Protein AF-A0A1J5Q275-F1 (afdb_monomer_lite)

Sequence (77 aa):
MTRPLSTVVGALLLALLAGCSQKPQTLTQTGAPASQAPWKGANPAFTEKDWKVGDQASWQRAIDRRAQHQNEYVRMR

pLDDT: mean 83.79, std 8.24, range [58.06, 94.5]

Foldseek 3Di:
DVVVVVVVVVVVVVVVVVVVVDDPPDPPDDPDDDDDDPLADDDPVPDDPQRDRPDPVSVVVVVLVVCVPPPCNVVVD

Radius of gyration: 22.31 Å; chains: 1; bounding box: 43×34×58 Å

Secondary structure (DSSP, 8-state):
--HHHHHHHHHHHHHHHHTT-PPP-----TTPPPPPPTTT---GGGS-TT--TT-HHHHHHHHHHHHTTSTTTTT--

Organism: NCBI:txid410659

Structure (mmCIF, N/CA/C/O backbone):
data_AF-A0A1J5Q275-F1
#
_entry.id   AF-A0A1J5Q275-F1
#
loop_
_atom_site.group_PDB
_atom_site.id
_atom_site.type_symbol
_atom_site.label_atom_id
_atom_site.label_alt_id
_atom_site.label_comp_id
_atom_site.label_asym_id
_atom_site.label_entity_id
_atom_site.label_seq_id
_atom_site.pdbx_PDB_ins_code
_atom_site.Cartn_x
_atom_site.Cartn_y
_atom_site.Cartn_z
_atom_site.occupancy
_atom_site.B_iso_or_equiv
_atom_site.auth_seq_id
_atom_site.auth_comp_id
_atom_site.auth_asym_id
_atom_site.auth_atom_id
_atom_site.pdbx_PDB_model_num
ATOM 1 N N . MET A 1 1 ? -30.096 -11.914 45.341 1.00 58.06 1 MET A N 1
ATOM 2 C CA . MET A 1 1 ? -28.660 -11.795 44.990 1.00 58.06 1 MET A CA 1
ATOM 3 C C . MET A 1 1 ? -28.402 -11.601 43.487 1.00 58.06 1 MET A C 1
ATOM 5 O O . MET A 1 1 ? -27.264 -11.389 43.109 1.00 58.06 1 MET A O 1
ATOM 9 N N . THR A 1 2 ? -29.424 -11.598 42.621 1.00 58.28 2 THR A N 1
ATOM 10 C CA . THR A 1 2 ? -29.275 -11.482 41.152 1.00 58.28 2 THR A CA 1
ATOM 11 C C . THR A 1 2 ? -29.179 -10.042 40.634 1.00 58.28 2 THR A C 1
ATOM 13 O O . THR A 1 2 ? -28.460 -9.780 39.679 1.00 58.28 2 THR A O 1
ATOM 16 N N . ARG A 1 3 ? -29.831 -9.085 41.308 1.00 65.31 3 ARG A N 1
ATOM 17 C CA . ARG A 1 3 ? -29.818 -7.650 40.962 1.00 65.31 3 ARG A CA 1
ATOM 18 C C . ARG A 1 3 ? -28.419 -7.011 40.835 1.00 65.31 3 ARG A C 1
ATOM 20 O O . ARG A 1 3 ? -28.205 -6.339 39.832 1.00 65.31 3 ARG A O 1
ATOM 27 N N . PRO A 1 4 ? -27.468 -7.214 41.772 1.00 70.31 4 PRO A N 1
ATOM 28 C CA . PRO A 1 4 ? -26.131 -6.626 41.645 1.00 70.31 4 PRO A CA 1
ATOM 29 C C . PRO A 1 4 ? -25.273 -7.317 40.575 1.00 70.31 4 PRO A C 1
ATOM 31 O O . PRO A 1 4 ? -24.368 -6.703 40.023 1.00 70.31 4 PRO A O 1
ATOM 34 N N . LEU A 1 5 ? -25.562 -8.583 40.252 1.00 77.88 5 LEU A N 1
ATOM 35 C CA . LEU A 1 5 ? -24.839 -9.318 39.216 1.00 77.88 5 LEU A CA 1
ATOM 36 C C . LEU A 1 5 ? -25.228 -8.817 37.816 1.00 77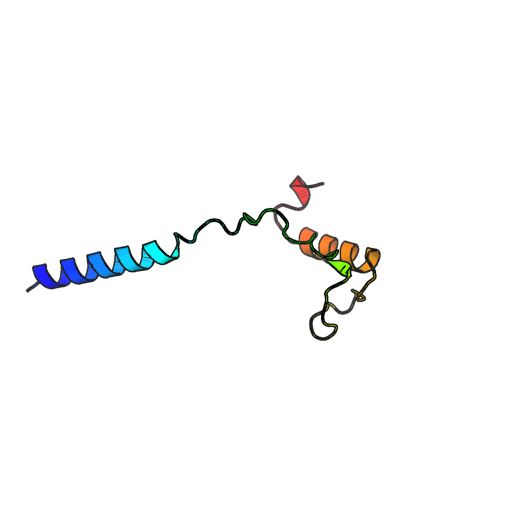.88 5 LEU A C 1
ATOM 38 O O . LEU A 1 5 ? -24.365 -8.621 36.964 1.00 77.88 5 LEU A O 1
ATOM 42 N N . SER A 1 6 ? -26.515 -8.532 37.594 1.00 82.44 6 SER A N 1
ATOM 43 C CA . SER A 1 6 ? -27.013 -8.001 36.319 1.00 82.44 6 SER A CA 1
ATOM 44 C C . SER A 1 6 ? -26.457 -6.612 35.983 1.00 82.44 6 SER A C 1
ATOM 46 O O . SER A 1 6 ? -26.154 -6.348 34.821 1.00 82.44 6 SER A O 1
ATOM 48 N N . THR A 1 7 ? -26.273 -5.732 36.973 1.00 86.94 7 THR A N 1
ATOM 49 C CA . THR A 1 7 ? -25.683 -4.399 36.753 1.00 86.94 7 THR A CA 1
ATOM 50 C C . THR A 1 7 ? -24.202 -4.468 36.390 1.00 86.94 7 THR A C 1
ATOM 52 O O . THR A 1 7 ? -23.762 -3.744 35.499 1.00 86.94 7 THR A O 1
ATOM 55 N N . VAL A 1 8 ? -23.438 -5.364 37.021 1.00 90.00 8 VAL A N 1
ATOM 56 C CA . VAL A 1 8 ? -22.011 -5.559 36.707 1.00 90.00 8 VAL A CA 1
ATOM 57 C C . VAL A 1 8 ? -21.825 -6.104 35.288 1.00 90.00 8 VAL A C 1
ATOM 59 O O . VAL A 1 8 ? -20.993 -5.594 34.541 1.00 90.00 8 VAL A O 1
ATOM 62 N N . VAL A 1 9 ? -22.636 -7.085 34.879 1.00 91.69 9 VAL A N 1
ATOM 63 C CA . VAL A 1 9 ? -22.590 -7.642 33.515 1.00 91.69 9 VAL A CA 1
ATOM 64 C C . VAL A 1 9 ? -22.966 -6.589 32.467 1.00 91.69 9 VAL A C 1
ATOM 66 O O . VAL A 1 9 ? -22.292 -6.476 31.445 1.00 91.69 9 VAL A O 1
ATOM 69 N N . GLY A 1 10 ? -23.992 -5.774 32.732 1.00 91.88 10 GLY A N 1
ATOM 70 C CA . GLY A 1 10 ? -24.390 -4.688 31.831 1.00 91.88 10 GLY A CA 1
ATOM 71 C C . GLY A 1 10 ? -23.286 -3.646 31.619 1.00 91.88 10 GLY A C 1
ATOM 72 O O . GLY A 1 10 ? -23.020 -3.252 30.485 1.00 91.88 10 GLY A O 1
ATOM 73 N N . ALA A 1 11 ? -22.591 -3.246 32.687 1.00 90.19 11 ALA A N 1
ATOM 74 C CA . ALA A 1 11 ? -21.480 -2.298 32.598 1.00 90.19 11 ALA A CA 1
ATOM 75 C C . ALA A 1 11 ? -20.290 -2.856 31.792 1.00 90.19 11 ALA A C 1
ATOM 77 O O . ALA A 1 11 ? -19.697 -2.140 30.985 1.00 90.19 11 ALA A O 1
ATOM 78 N N . LEU A 1 12 ? -19.975 -4.144 31.960 1.00 91.56 12 LEU A N 1
ATOM 79 C CA . LEU A 1 12 ? -18.921 -4.838 31.209 1.00 91.56 12 LEU A CA 1
ATOM 80 C C . LEU A 1 12 ? -19.211 -4.900 29.704 1.00 91.56 12 LEU A C 1
ATOM 82 O O . LEU A 1 12 ? -18.317 -4.654 28.895 1.00 91.56 12 LEU A O 1
ATOM 86 N N . LEU A 1 13 ? -20.458 -5.180 29.322 1.00 89.69 13 LEU A N 1
ATOM 87 C CA . LEU A 1 13 ? -20.865 -5.204 27.914 1.00 89.69 13 LEU A CA 1
ATOM 88 C C . LEU A 1 13 ? -20.735 -3.822 27.260 1.00 89.69 13 LEU A C 1
ATOM 90 O O . LEU A 1 13 ? -20.213 -3.715 26.152 1.00 89.69 13 LEU A O 1
ATOM 94 N N . LEU A 1 14 ? -21.135 -2.755 27.957 1.00 87.69 14 LEU A N 1
ATOM 95 C CA . LEU A 1 14 ? -20.988 -1.384 27.456 1.00 87.69 14 LEU A CA 1
ATOM 96 C C . LEU A 1 14 ? -19.514 -0.976 27.293 1.00 87.69 14 LEU A C 1
ATOM 98 O O . LEU A 1 14 ? -19.167 -0.319 26.312 1.00 87.69 14 LEU A O 1
ATOM 102 N N . ALA A 1 15 ? -18.636 -1.405 28.204 1.00 86.31 15 ALA A N 1
ATOM 103 C CA . ALA A 1 15 ? -17.200 -1.145 28.105 1.00 86.31 15 ALA A CA 1
ATOM 104 C C . ALA A 1 15 ? -16.548 -1.843 26.895 1.00 86.31 15 ALA A C 1
ATOM 106 O O . ALA A 1 15 ? -15.666 -1.270 26.258 1.00 86.31 15 ALA A O 1
ATOM 107 N N . LEU A 1 16 ? -17.004 -3.047 26.532 1.00 86.19 16 LEU A N 1
ATOM 108 C CA . LEU A 1 16 ? -16.518 -3.774 25.350 1.00 86.19 16 LEU A CA 1
ATOM 109 C C . LEU A 1 16 ? -16.930 -3.091 24.036 1.00 86.19 16 LEU A C 1
ATOM 111 O O . LEU A 1 16 ? -16.128 -3.024 23.105 1.00 86.19 16 LEU A O 1
ATOM 115 N N . LEU A 1 17 ? -18.139 -2.521 23.969 1.00 83.75 17 LEU A N 1
ATOM 116 C CA . LEU A 1 17 ? -18.603 -1.770 22.793 1.00 83.75 17 LEU A CA 1
ATOM 117 C C . LEU A 1 17 ? -17.814 -0.469 22.571 1.00 83.75 17 LEU A C 1
ATOM 119 O O . LEU A 1 17 ? -17.664 -0.034 21.428 1.00 83.75 17 LEU A O 1
ATOM 123 N N . ALA A 1 18 ? -17.259 0.129 23.630 1.00 79.81 18 ALA A N 1
ATOM 124 C CA . ALA A 1 18 ? -16.413 1.315 23.502 1.00 79.81 18 ALA A CA 1
ATOM 125 C C . ALA A 1 18 ? -15.130 1.040 22.687 1.00 79.81 18 ALA A C 1
ATOM 127 O O . ALA A 1 18 ? -14.620 1.947 22.027 1.00 79.81 18 ALA A O 1
ATOM 128 N N . GLY A 1 19 ? -14.647 -0.207 22.635 1.00 71.88 19 GLY A N 1
ATOM 129 C CA . GLY A 1 19 ? -13.505 -0.597 21.798 1.00 71.88 19 GLY A CA 1
ATOM 130 C C . GLY A 1 19 ? -13.749 -0.437 20.292 1.00 71.88 19 GLY A C 1
ATOM 131 O O . GLY A 1 19 ? -12.809 -0.218 19.534 1.00 71.88 19 GLY A O 1
ATOM 132 N N . CYS A 1 20 ? -15.008 -0.464 19.848 1.00 77.00 20 CYS A N 1
ATOM 133 C CA . CYS A 1 20 ? -15.373 -0.237 18.448 1.00 77.00 20 CYS A CA 1
ATOM 134 C C . CYS A 1 20 ? -15.508 1.254 18.086 1.00 77.00 20 CYS A C 1
ATOM 136 O O . CYS A 1 20 ? -15.742 1.578 16.926 1.00 77.00 20 CYS A O 1
ATOM 138 N N . SER A 1 21 ? -15.363 2.170 19.050 1.00 78.94 21 SER A N 1
ATOM 139 C CA . SER A 1 21 ? -15.603 3.612 18.866 1.00 78.94 21 SER A CA 1
ATOM 140 C C . SER A 1 21 ? -14.326 4.431 18.621 1.00 78.94 21 SER A C 1
ATOM 142 O O . SER A 1 21 ? -14.222 5.597 19.007 1.00 78.94 21 SER A O 1
ATOM 144 N N . GLN A 1 22 ? -13.327 3.829 17.966 1.00 76.44 22 GLN A N 1
ATOM 145 C CA . GLN A 1 22 ? -12.087 4.523 17.621 1.00 76.44 22 GLN A CA 1
ATOM 146 C C . GLN A 1 22 ? -12.377 5.713 16.691 1.00 76.44 22 GLN A C 1
ATOM 148 O O . GLN A 1 22 ? -13.147 5.610 15.735 1.00 76.44 22 GLN A O 1
ATOM 153 N N . LYS A 1 23 ? -11.739 6.859 16.963 1.00 78.81 23 LYS A N 1
ATOM 154 C CA . LYS A 1 23 ? -11.815 8.030 16.079 1.00 78.81 23 LYS A CA 1
ATOM 155 C C . LYS A 1 23 ? -11.363 7.645 14.663 1.00 78.81 23 LYS A C 1
ATOM 157 O O . LYS A 1 23 ? -10.397 6.876 14.545 1.00 78.81 23 LYS A O 1
ATOM 162 N N . PRO A 1 24 ? -11.987 8.210 13.61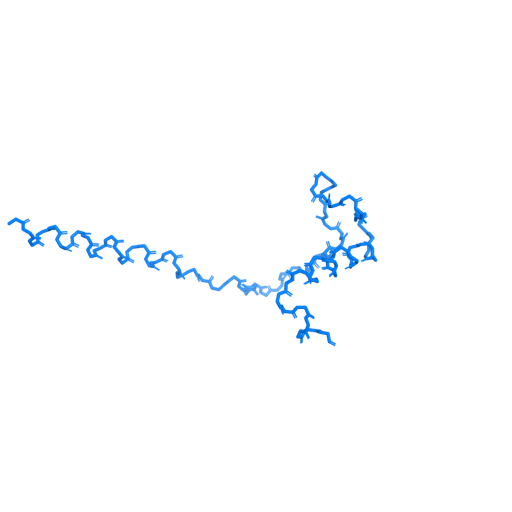1 1.00 77.62 24 PRO A N 1
ATOM 163 C CA . PRO A 1 24 ? -11.545 8.000 12.239 1.00 77.62 24 PRO A CA 1
ATOM 164 C C . PRO A 1 24 ? -10.035 8.222 12.121 1.00 77.62 24 PRO A C 1
ATOM 166 O O . PRO A 1 24 ? -9.523 9.260 12.540 1.00 77.62 24 PRO A O 1
ATOM 169 N N . GLN A 1 25 ? -9.314 7.244 11.568 1.00 77.94 25 GLN A N 1
ATOM 170 C CA . GLN A 1 25 ? -7.877 7.350 11.277 1.00 77.94 25 GLN A CA 1
ATOM 171 C C . GLN A 1 25 ? -7.664 8.174 10.000 1.00 77.94 25 GLN A C 1
ATOM 173 O O . GLN A 1 25 ? -7.043 7.734 9.037 1.00 77.94 25 GLN A O 1
ATOM 178 N N . THR A 1 26 ? -8.260 9.361 9.958 1.00 78.94 26 THR A N 1
ATOM 179 C CA . THR A 1 26 ? -8.081 10.313 8.868 1.00 78.94 26 THR A CA 1
ATOM 180 C C . THR A 1 26 ? -6.861 11.166 9.162 1.00 78.94 26 THR A C 1
ATOM 182 O O . THR A 1 26 ? -6.676 11.618 10.292 1.00 78.94 26 THR A O 1
ATOM 185 N N . LEU A 1 27 ? -6.047 11.426 8.144 1.00 75.31 27 LEU A N 1
ATOM 186 C CA . LEU A 1 27 ? -4.934 12.363 8.239 1.00 75.31 27 LEU A CA 1
ATOM 187 C C . LEU A 1 27 ? -5.499 13.793 8.350 1.00 75.31 27 LEU A C 1
ATOM 189 O O . LEU A 1 27 ? -5.690 14.472 7.350 1.00 75.31 27 LEU A O 1
ATOM 193 N N . THR A 1 28 ? -5.838 14.235 9.565 1.00 73.44 28 THR A N 1
ATOM 194 C CA . THR A 1 28 ? -6.446 15.558 9.822 1.00 73.44 28 THR A CA 1
ATOM 195 C C . THR A 1 28 ? -5.420 16.687 9.928 1.00 73.44 28 THR A C 1
ATOM 197 O O . THR A 1 28 ? -5.790 17.842 10.116 1.00 73.44 28 THR A O 1
ATOM 200 N N . GLN A 1 29 ? -4.126 16.369 9.859 1.00 77.88 29 GLN A N 1
ATOM 201 C CA . GLN A 1 29 ? -3.050 17.337 10.034 1.00 77.88 29 GLN A CA 1
ATOM 202 C C . GLN 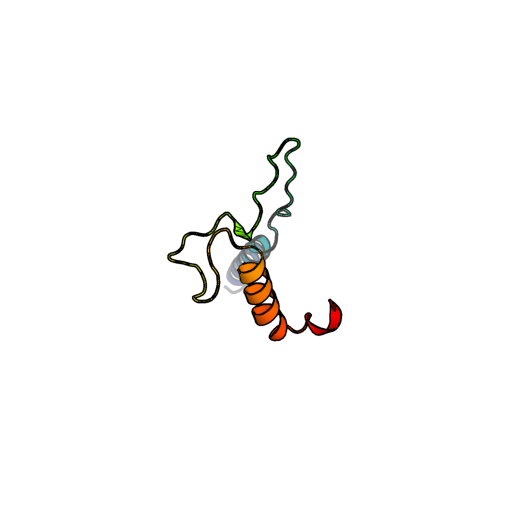A 1 29 ? -2.750 18.046 8.707 1.00 77.88 29 GLN A C 1
ATOM 204 O O . GLN A 1 29 ? -2.165 17.470 7.789 1.00 77.88 29 GLN A O 1
ATOM 209 N N . THR A 1 30 ? -3.139 19.316 8.604 1.00 78.12 30 THR A N 1
ATOM 210 C CA . THR A 1 30 ? -2.726 20.198 7.506 1.00 78.12 30 THR A CA 1
ATOM 211 C C . THR A 1 30 ? -1.206 20.342 7.490 1.00 78.12 30 THR A C 1
ATOM 213 O O . THR A 1 30 ? -0.607 20.673 8.512 1.00 78.12 30 THR A O 1
ATOM 216 N N . GLY A 1 31 ? -0.584 20.092 6.334 1.00 73.31 31 GLY A N 1
ATOM 217 C CA . GLY A 1 31 ? 0.874 20.136 6.172 1.00 73.31 31 GLY A CA 1
ATOM 218 C C . GLY A 1 31 ? 1.600 18.822 6.479 1.00 73.31 31 GLY A C 1
ATOM 219 O O . GLY A 1 31 ? 2.829 18.811 6.501 1.00 73.31 31 GLY A O 1
ATOM 220 N N . ALA A 1 32 ? 0.877 17.716 6.697 1.00 76.31 32 ALA A N 1
ATOM 221 C CA . ALA A 1 32 ? 1.500 16.397 6.742 1.00 76.31 32 ALA A CA 1
ATOM 222 C C . ALA A 1 32 ? 2.285 16.137 5.437 1.00 76.31 32 ALA A C 1
ATOM 224 O O . ALA A 1 32 ? 1.758 16.401 4.349 1.00 76.31 32 ALA A O 1
ATOM 225 N N . PRO A 1 33 ? 3.536 15.647 5.517 1.00 76.06 33 PRO A N 1
ATOM 226 C CA . PRO A 1 33 ? 4.330 15.375 4.329 1.00 76.06 33 PRO A CA 1
ATOM 227 C C . PRO A 1 33 ? 3.635 14.321 3.469 1.00 76.06 33 PRO A C 1
ATOM 229 O O . PRO A 1 33 ? 3.020 13.383 3.986 1.00 76.06 33 PRO A O 1
ATOM 232 N N . ALA A 1 34 ? 3.758 14.468 2.149 1.00 78.88 34 ALA A N 1
ATOM 233 C CA . ALA A 1 34 ? 3.258 13.469 1.219 1.00 78.88 34 ALA A CA 1
ATOM 234 C C . ALA A 1 34 ? 3.836 12.096 1.586 1.00 78.88 34 ALA A C 1
ATOM 236 O O . ALA A 1 34 ? 5.042 11.954 1.813 1.00 78.88 34 ALA A O 1
ATOM 237 N N . SER A 1 35 ? 2.969 11.086 1.662 1.00 79.19 35 SER A N 1
ATOM 238 C CA . SER A 1 35 ? 3.417 9.720 1.904 1.00 79.19 35 SER A CA 1
ATOM 239 C C . SER A 1 35 ? 4.393 9.304 0.808 1.00 79.19 35 SER A C 1
ATOM 241 O O . SER A 1 35 ? 4.186 9.594 -0.372 1.00 79.19 35 SER A O 1
ATOM 243 N N . GLN A 1 36 ? 5.463 8.614 1.196 1.00 85.75 36 GLN A N 1
ATOM 244 C CA . GLN A 1 36 ? 6.353 8.008 0.215 1.00 85.75 36 GLN A CA 1
ATOM 245 C C . GLN A 1 36 ? 5.577 6.993 -0.621 1.00 85.75 36 GLN A C 1
ATOM 247 O O . GLN A 1 36 ? 4.654 6.337 -0.133 1.00 85.75 36 GLN A O 1
ATOM 252 N N . ALA A 1 37 ? 5.980 6.844 -1.881 1.00 90.06 37 ALA A N 1
ATOM 253 C CA . ALA A 1 37 ? 5.385 5.846 -2.748 1.00 90.06 37 ALA A CA 1
ATOM 254 C C . ALA A 1 37 ? 5.500 4.439 -2.120 1.00 90.06 37 ALA A C 1
ATOM 256 O O . ALA A 1 37 ? 6.563 4.087 -1.595 1.00 90.06 37 ALA A O 1
ATOM 257 N N . PRO A 1 38 ? 4.447 3.607 -2.186 1.00 88.19 38 PRO A N 1
ATOM 258 C CA . PRO A 1 38 ? 4.380 2.352 -1.437 1.00 88.19 38 PRO A CA 1
ATOM 259 C C . PRO A 1 38 ? 5.456 1.336 -1.846 1.00 88.19 38 PRO A C 1
ATOM 261 O O . PRO A 1 38 ? 5.895 0.537 -1.022 1.00 88.19 38 PRO A O 1
ATOM 264 N N . TRP A 1 39 ? 5.963 1.404 -3.082 1.00 90.50 39 TRP A N 1
ATOM 265 C CA . TRP A 1 39 ? 7.057 0.546 -3.547 1.00 90.50 39 TRP A CA 1
ATOM 266 C C . TRP A 1 39 ? 8.441 0.939 -2.995 1.00 90.50 39 TRP A C 1
ATOM 268 O O . TRP A 1 39 ? 9.399 0.195 -3.195 1.00 90.50 39 TRP A O 1
ATOM 278 N N . LYS A 1 40 ? 8.583 2.088 -2.313 1.00 90.44 40 LYS A N 1
ATOM 279 C CA . LYS A 1 40 ? 9.875 2.616 -1.825 1.00 90.44 40 LYS A CA 1
ATOM 280 C C . LYS A 1 40 ? 10.218 2.212 -0.387 1.00 90.44 40 LYS A C 1
ATOM 282 O O . LYS A 1 40 ? 11.397 2.146 -0.065 1.00 90.44 40 LYS A O 1
ATOM 287 N N . GLY A 1 41 ? 9.221 1.974 0.467 1.00 79.62 41 GLY A N 1
ATOM 288 C CA . GLY A 1 41 ? 9.383 1.952 1.931 1.00 79.62 41 GLY A CA 1
ATOM 289 C C . GLY A 1 41 ? 9.464 0.576 2.596 1.00 79.62 41 GLY A C 1
ATOM 290 O O . GLY A 1 41 ? 9.139 0.465 3.775 1.00 79.62 41 GLY A O 1
ATOM 291 N N . ALA A 1 42 ? 9.827 -0.482 1.872 1.00 82.38 42 ALA A N 1
ATOM 292 C CA . ALA A 1 42 ? 9.817 -1.833 2.431 1.00 82.38 42 ALA A CA 1
ATOM 293 C C . ALA A 1 42 ? 11.131 -2.197 3.129 1.00 82.38 42 ALA A C 1
ATOM 295 O O . ALA A 1 42 ? 12.212 -1.942 2.600 1.00 82.38 42 ALA A O 1
ATOM 296 N N . ASN A 1 43 ? 11.034 -2.890 4.265 1.00 83.62 43 ASN A N 1
ATOM 297 C CA . ASN A 1 43 ? 12.163 -3.632 4.815 1.00 83.62 43 ASN A CA 1
ATOM 298 C C . ASN A 1 43 ? 12.273 -4.975 4.063 1.00 83.62 43 ASN A C 1
ATOM 300 O O . ASN A 1 43 ? 11.315 -5.751 4.126 1.00 83.62 43 ASN A O 1
ATOM 304 N N . PRO A 1 44 ? 13.405 -5.275 3.394 1.00 81.56 44 PRO A N 1
ATOM 305 C CA . PRO A 1 44 ? 13.597 -6.512 2.631 1.00 81.56 44 PRO A CA 1
ATOM 306 C C . PRO A 1 44 ? 13.299 -7.803 3.410 1.00 81.56 44 PRO A C 1
ATOM 308 O O . PRO A 1 44 ? 12.921 -8.804 2.814 1.00 81.56 44 PRO A O 1
ATOM 311 N N . ALA A 1 45 ? 13.426 -7.793 4.742 1.00 86.00 45 ALA A N 1
ATOM 312 C CA . ALA A 1 45 ? 13.101 -8.949 5.581 1.00 86.00 45 ALA A CA 1
ATOM 313 C C . ALA A 1 45 ? 11.601 -9.309 5.584 1.00 86.00 45 ALA A C 1
ATOM 315 O O . ALA A 1 45 ? 11.236 -10.425 5.943 1.00 86.00 45 ALA A O 1
ATOM 316 N N . PHE A 1 46 ? 10.733 -8.370 5.199 1.00 86.62 46 PHE A N 1
ATOM 317 C CA . PHE A 1 46 ? 9.276 -8.523 5.206 1.00 86.62 46 PHE A CA 1
ATOM 318 C C . PHE A 1 46 ? 8.657 -8.345 3.812 1.00 86.62 46 PHE A C 1
ATOM 320 O O . PHE A 1 46 ? 7.444 -8.171 3.692 1.00 86.62 46 PHE A O 1
ATOM 327 N N . THR A 1 47 ? 9.470 -8.361 2.752 1.00 86.81 47 THR A N 1
ATOM 328 C CA . THR A 1 47 ? 8.972 -8.332 1.373 1.00 86.81 47 THR A CA 1
ATOM 329 C C . THR A 1 47 ? 8.659 -9.734 0.868 1.00 86.81 47 THR A C 1
ATOM 331 O O . THR A 1 47 ? 9.329 -10.703 1.214 1.00 86.81 47 THR A O 1
ATOM 334 N N . GLU A 1 48 ? 7.647 -9.840 0.011 1.00 86.06 48 GLU A N 1
ATOM 335 C CA . GLU A 1 48 ? 7.366 -11.070 -0.732 1.00 86.06 48 GLU A CA 1
ATOM 336 C C . GLU A 1 48 ? 8.522 -11.378 -1.703 1.00 86.06 48 GLU A C 1
ATOM 338 O O . GLU A 1 48 ? 9.146 -10.454 -2.226 1.00 86.06 48 GLU A O 1
ATOM 343 N N . LYS A 1 49 ? 8.819 -12.664 -1.938 1.00 86.06 49 LYS A N 1
ATOM 344 C CA . LYS A 1 49 ? 10.007 -13.106 -2.695 1.00 86.06 49 LYS A CA 1
ATOM 345 C C . LYS A 1 49 ? 10.120 -12.513 -4.105 1.00 86.06 49 LYS A C 1
ATOM 347 O O . LYS A 1 49 ? 11.232 -12.310 -4.587 1.00 86.06 49 LYS A O 1
ATOM 352 N N . ASP A 1 50 ? 8.998 -12.238 -4.766 1.00 84.38 50 ASP A N 1
ATOM 353 C CA . ASP A 1 50 ? 8.953 -11.779 -6.154 1.00 84.38 50 ASP A CA 1
ATOM 354 C C . ASP A 1 50 ? 8.827 -10.245 -6.260 1.00 84.38 50 ASP A C 1
ATOM 356 O O . ASP A 1 50 ? 8.741 -9.706 -7.370 1.00 84.38 50 ASP A O 1
ATOM 360 N N . TRP A 1 51 ? 8.816 -9.529 -5.129 1.00 87.88 51 TRP A N 1
ATOM 361 C CA . TRP A 1 51 ? 8.844 -8.068 -5.070 1.00 87.88 51 TRP A CA 1
ATOM 362 C C . TRP A 1 51 ? 10.234 -7.550 -4.677 1.00 87.88 51 TRP A C 1
ATOM 364 O O . TRP A 1 51 ? 10.815 -7.963 -3.677 1.00 87.88 51 TRP A O 1
ATOM 374 N N . LYS A 1 52 ? 10.756 -6.586 -5.445 1.00 88.81 52 LYS A N 1
ATOM 375 C CA . LYS A 1 52 ? 12.019 -5.893 -5.153 1.00 88.81 52 LYS A CA 1
ATOM 376 C C . LYS A 1 52 ? 11.763 -4.483 -4.622 1.00 88.81 52 LYS A C 1
ATOM 378 O O . LYS A 1 52 ? 11.012 -3.712 -5.219 1.00 88.81 52 LYS A O 1
ATOM 383 N N . VAL A 1 53 ? 12.440 -4.112 -3.535 1.00 90.25 53 VAL A N 1
ATOM 384 C CA . VAL A 1 53 ? 12.338 -2.761 -2.955 1.00 90.25 53 VAL A CA 1
ATOM 385 C C . VAL A 1 53 ? 12.734 -1.707 -3.991 1.00 90.25 53 VAL A C 1
ATOM 387 O O . VAL A 1 53 ? 13.783 -1.802 -4.622 1.00 90.25 53 VAL A O 1
ATOM 390 N N . GLY A 1 54 ? 11.884 -0.697 -4.169 1.00 90.25 54 GLY A N 1
ATOM 391 C CA . GLY A 1 54 ? 12.067 0.378 -5.142 1.00 90.25 54 GLY A CA 1
ATOM 392 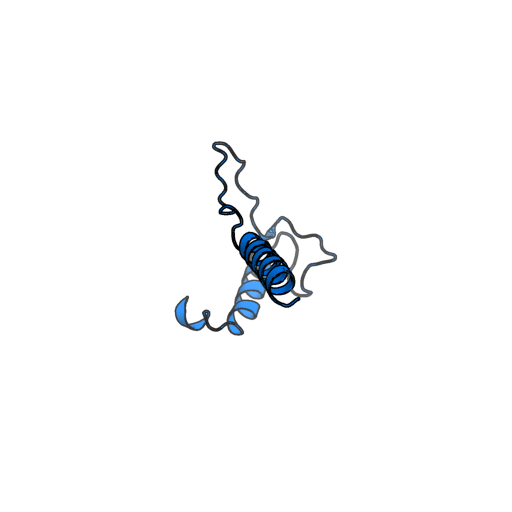C C . GLY A 1 54 ? 11.553 0.076 -6.552 1.00 90.25 54 GLY A C 1
ATOM 393 O O . GLY A 1 54 ? 11.418 1.016 -7.333 1.00 90.25 54 GLY A O 1
ATOM 394 N N . ASP A 1 55 ? 11.209 -1.172 -6.874 1.00 92.75 55 ASP A N 1
ATOM 395 C CA . ASP A 1 55 ? 10.645 -1.551 -8.171 1.00 92.75 55 ASP A CA 1
ATOM 396 C C . ASP A 1 55 ? 9.110 -1.510 -8.125 1.00 92.75 55 ASP A C 1
ATOM 398 O O . ASP A 1 55 ? 8.439 -2.381 -7.566 1.00 92.75 55 ASP A O 1
ATOM 402 N N . GLN A 1 56 ? 8.555 -0.472 -8.750 1.00 93.81 56 GLN A N 1
ATOM 403 C CA . GLN A 1 56 ? 7.114 -0.260 -8.853 1.00 93.81 56 GLN A CA 1
ATOM 404 C C . GLN A 1 56 ? 6.410 -1.382 -9.623 1.00 93.81 56 GLN A C 1
ATOM 406 O O . GLN A 1 56 ? 5.296 -1.765 -9.267 1.00 93.81 56 GLN A O 1
ATOM 411 N N . ALA A 1 57 ? 7.035 -1.925 -10.669 1.00 94.50 57 ALA A N 1
ATOM 412 C CA . ALA A 1 57 ? 6.393 -2.916 -11.519 1.00 94.50 57 ALA A CA 1
ATOM 413 C C . ALA A 1 57 ? 6.278 -4.265 -10.800 1.00 94.50 57 ALA A C 1
ATOM 415 O O . ALA A 1 57 ? 5.236 -4.916 -10.881 1.00 94.50 57 ALA A O 1
ATOM 416 N N . SER A 1 58 ? 7.318 -4.695 -10.073 1.00 92.94 58 SER A N 1
ATOM 417 C CA . SER A 1 58 ? 7.209 -5.906 -9.245 1.00 92.94 58 SER A CA 1
ATOM 418 C C . SER A 1 58 ? 6.257 -5.726 -8.066 1.00 92.94 58 SER A C 1
ATOM 420 O O . SER A 1 58 ? 5.493 -6.650 -7.786 1.00 92.94 58 SER A O 1
ATOM 422 N N . TRP A 1 59 ? 6.221 -4.537 -7.452 1.00 92.88 59 TRP A N 1
ATOM 423 C CA . TRP A 1 59 ? 5.234 -4.205 -6.423 1.00 92.88 59 TRP A CA 1
ATOM 424 C C . TRP A 1 59 ? 3.800 -4.336 -6.950 1.00 92.88 59 TRP A C 1
ATOM 426 O O . TRP A 1 59 ? 2.999 -5.063 -6.365 1.00 92.88 59 TRP A O 1
ATOM 436 N N . GLN A 1 60 ? 3.492 -3.714 -8.094 1.00 92.81 60 GLN A N 1
ATOM 437 C CA . GLN A 1 60 ? 2.149 -3.752 -8.677 1.00 92.81 60 GLN A CA 1
ATOM 438 C C . GLN A 1 60 ? 1.722 -5.185 -8.995 1.00 92.81 60 GLN A C 1
ATOM 440 O O . GLN A 1 60 ? 0.635 -5.603 -8.611 1.00 92.81 60 GLN A O 1
ATOM 445 N N . ARG A 1 61 ? 2.610 -5.986 -9.600 1.00 93.00 61 ARG A N 1
ATOM 446 C CA . ARG A 1 61 ? 2.325 -7.403 -9.866 1.00 93.00 61 ARG A CA 1
ATOM 447 C C . ARG A 1 61 ? 2.020 -8.187 -8.587 1.00 93.00 61 ARG A C 1
ATOM 449 O O . ARG A 1 61 ? 1.166 -9.068 -8.618 1.00 93.00 61 ARG A O 1
ATOM 456 N N . ALA A 1 62 ? 2.716 -7.913 -7.482 1.00 91.38 62 ALA A N 1
ATOM 457 C CA . ALA A 1 62 ? 2.452 -8.574 -6.205 1.00 91.38 62 ALA A CA 1
ATOM 458 C C . ALA A 1 62 ? 1.082 -8.178 -5.628 1.00 91.38 62 ALA A C 1
ATOM 460 O O . ALA A 1 62 ? 0.339 -9.048 -5.168 1.00 91.38 62 ALA A O 1
ATOM 461 N N . ILE A 1 63 ? 0.720 -6.892 -5.704 1.00 91.19 63 ILE A N 1
ATOM 462 C CA . ILE A 1 63 ? -0.598 -6.395 -5.289 1.00 91.19 63 ILE A CA 1
ATOM 463 C C . ILE A 1 63 ? -1.711 -6.994 -6.150 1.00 91.19 63 ILE A C 1
ATOM 465 O O . ILE A 1 63 ? -2.685 -7.500 -5.596 1.00 91.19 63 ILE A O 1
ATOM 469 N N . ASP A 1 64 ? -1.544 -7.028 -7.472 1.00 91.81 64 ASP A N 1
ATOM 470 C CA . ASP A 1 64 ? -2.535 -7.586 -8.396 1.00 91.81 64 ASP A CA 1
ATOM 471 C C . ASP A 1 64 ? -2.787 -9.070 -8.115 1.00 91.81 64 ASP A C 1
ATOM 473 O O . ASP A 1 64 ? -3.938 -9.490 -7.996 1.00 91.81 64 ASP A O 1
ATOM 477 N N . ARG A 1 65 ? -1.720 -9.864 -7.933 1.00 91.62 65 ARG A N 1
ATOM 478 C CA . ARG A 1 65 ? -1.840 -11.282 -7.549 1.00 91.62 65 ARG A CA 1
ATOM 479 C C . ARG A 1 65 ? -2.579 -11.452 -6.226 1.00 91.62 65 ARG A C 1
ATOM 481 O O . ARG A 1 65 ? -3.422 -12.330 -6.100 1.00 91.62 65 ARG A O 1
ATOM 488 N N . ARG A 1 66 ? -2.288 -10.615 -5.226 1.00 89.75 66 ARG A N 1
ATOM 489 C CA . ARG A 1 66 ? -2.970 -10.679 -3.924 1.00 89.75 66 ARG A CA 1
ATOM 490 C C . ARG A 1 66 ? -4.450 -10.328 -4.053 1.00 89.75 66 ARG A C 1
ATOM 492 O O . ARG A 1 66 ? -5.288 -10.971 -3.423 1.00 89.75 66 ARG A O 1
ATOM 499 N N . ALA A 1 67 ? -4.756 -9.322 -4.868 1.00 92.75 67 ALA A N 1
ATOM 500 C CA . ALA A 1 67 ? -6.109 -8.854 -5.096 1.00 92.75 67 ALA A CA 1
ATOM 501 C C . ALA A 1 67 ? -6.956 -9.917 -5.799 1.00 92.75 67 ALA A C 1
ATOM 503 O O . ALA A 1 67 ? -8.094 -10.087 -5.396 1.00 92.75 67 ALA A O 1
ATOM 504 N N . GLN A 1 68 ? -6.404 -10.703 -6.734 1.00 92.00 68 GLN A N 1
ATOM 505 C CA . GLN A 1 68 ? -7.115 -11.803 -7.417 1.00 92.00 68 GLN A CA 1
ATOM 506 C C . GLN A 1 68 ? -7.817 -12.797 -6.480 1.00 92.00 68 GLN A C 1
ATOM 508 O O . GLN A 1 68 ? -8.788 -13.432 -6.879 1.00 92.00 68 GLN A O 1
ATOM 513 N N . HIS A 1 69 ? -7.356 -12.918 -5.235 1.00 88.81 69 HIS A N 1
ATOM 514 C CA . HIS A 1 69 ? -7.950 -13.784 -4.216 1.00 88.81 69 HIS A CA 1
ATOM 515 C C . HIS A 1 69 ? -8.946 -13.060 -3.290 1.00 88.81 69 HIS A C 1
ATOM 517 O O . HIS A 1 69 ? -9.305 -13.591 -2.242 1.00 88.81 69 HIS A O 1
ATOM 523 N N . GLN A 1 70 ? -9.359 -11.837 -3.627 1.00 89.75 70 GLN A N 1
ATOM 524 C CA . GLN A 1 70 ? -10.314 -11.026 -2.873 1.00 89.75 70 GLN A CA 1
ATOM 525 C C . GLN A 1 70 ? -11.606 -10.837 -3.675 1.00 89.75 70 GLN A C 1
ATOM 527 O O . GLN A 1 70 ? -11.578 -10.662 -4.893 1.00 89.75 70 GLN A O 1
ATOM 532 N N . ASN A 1 71 ? -12.741 -10.812 -2.972 1.00 88.00 71 ASN A N 1
ATOM 533 C CA . ASN A 1 71 ? -14.075 -10.678 -3.572 1.00 88.00 71 ASN A CA 1
ATOM 534 C C . ASN A 1 71 ? -14.226 -9.408 -4.431 1.00 88.00 71 ASN A C 1
ATOM 536 O O . ASN A 1 71 ? -14.955 -9.402 -5.420 1.00 88.00 71 ASN A O 1
ATOM 540 N N . GLU A 1 72 ? -13.506 -8.344 -4.081 1.00 87.50 72 GLU A N 1
ATOM 541 C CA . GLU A 1 72 ? -13.550 -7.057 -4.774 1.00 87.50 72 GLU A CA 1
ATOM 542 C C . GLU A 1 72 ? -12.787 -7.027 -6.108 1.00 87.50 72 GLU A C 1
ATOM 544 O O . GLU A 1 72 ? -13.017 -6.112 -6.896 1.00 87.50 72 GLU A O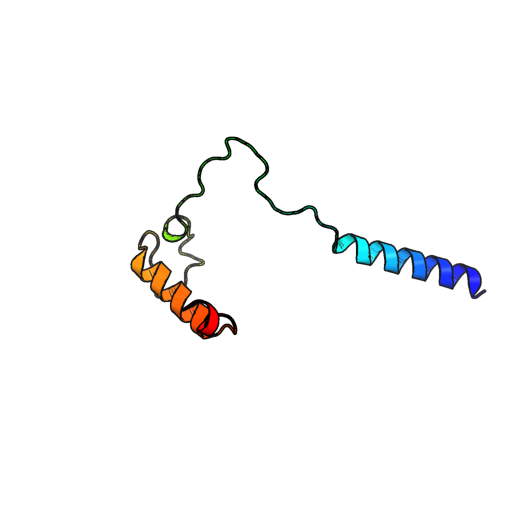 1
ATOM 549 N N . TYR A 1 73 ? -11.916 -7.997 -6.416 1.00 87.06 73 TYR A N 1
ATOM 550 C CA . TYR A 1 73 ? -11.064 -7.939 -7.617 1.00 87.06 73 TYR A CA 1
ATOM 551 C C . TYR A 1 73 ? -11.851 -7.789 -8.917 1.00 87.06 73 TYR A C 1
ATOM 553 O O . TYR A 1 73 ? -11.487 -7.004 -9.786 1.00 87.06 73 TYR A O 1
ATOM 561 N N . VAL A 1 74 ? -12.958 -8.524 -9.026 1.00 81.12 74 VAL A N 1
ATOM 562 C CA . VAL A 1 74 ? -13.830 -8.515 -10.208 1.00 81.12 74 VAL A CA 1
ATOM 563 C C . VAL A 1 74 ? -14.707 -7.265 -10.301 1.00 81.12 74 VAL A C 1
ATOM 565 O O . VAL A 1 74 ? -15.315 -7.039 -11.337 1.00 81.12 74 VAL A O 1
ATOM 568 N N . ARG A 1 75 ? -14.802 -6.468 -9.229 1.00 81.25 75 ARG A N 1
ATOM 569 C CA . ARG A 1 75 ? -15.596 -5.227 -9.178 1.00 81.25 75 ARG A CA 1
ATOM 570 C C . ARG A 1 75 ? -14.763 -3.979 -9.462 1.00 81.25 75 ARG A C 1
ATOM 572 O O . ARG A 1 75 ? -15.322 -2.948 -9.810 1.00 81.25 75 ARG A O 1
ATOM 579 N N . MET A 1 76 ? -13.450 -4.068 -9.255 1.00 74.19 76 MET A N 1
ATOM 580 C CA . MET A 1 76 ? -12.505 -2.952 -9.368 1.00 74.19 76 MET A CA 1
ATOM 581 C C . MET A 1 76 ? -11.789 -2.890 -10.728 1.00 74.19 76 MET A C 1
ATOM 583 O O . MET A 1 76 ? -10.989 -1.980 -10.942 1.00 74.19 76 MET A O 1
ATOM 587 N N . ARG A 1 77 ? -12.027 -3.861 -11.617 1.00 61.44 77 ARG A N 1
ATOM 588 C CA . ARG A 1 77 ? -11.451 -3.945 -12.965 1.00 61.44 77 ARG A CA 1
ATOM 589 C C . ARG A 1 77 ? -12.509 -3.6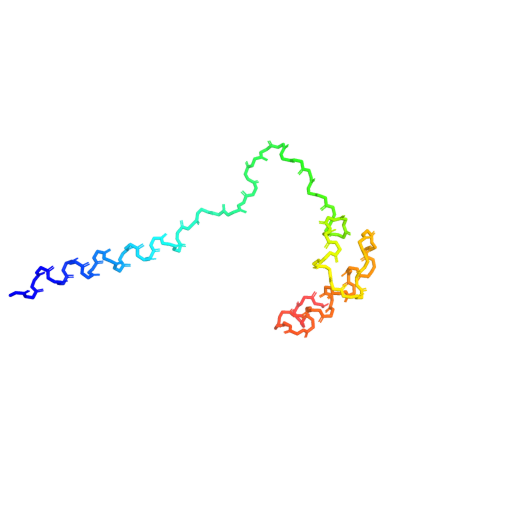53 -14.014 1.00 61.44 77 ARG A C 1
ATOM 591 O O . ARG A 1 77 ? -12.151 -2.972 -14.997 1.00 61.44 77 ARG A O 1
#